Protein AF-A0A4V6A289-F1 (afdb_monomer)

Solvent-accessible surface area (backbone atoms only — not comparable to full-atom values): 9152 Å² total; per-residue (Å²): 139,81,82,85,80,73,82,81,81,75,88,79,81,75,75,84,71,82,84,71,56,71,66,57,63,65,46,54,88,58,74,70,40,32,82,74,41,40,37,44,82,54,96,86,28,31,33,28,64,88,74,67,50,76,42,80,62,62,43,68,67,60,44,46,57,50,27,71,72,75,43,60,78,55,69,77,50,54,73,67,64,29,53,53,53,54,51,52,38,51,52,54,55,52,53,51,53,51,55,59,57,60,72,70,69,72,78,83,84,71,89,81,86,83,89,87,80,89,84,89,88,83,88,84,81,89,85,84,86,84,88,79,87,88,134

Organism: Steinernema carpocapsae (NCBI:txid34508)

pLDDT: mean 74.91, std 19.24, range [45.38, 97.94]

InterPro domains:
  IPR040647 SPIN-DOC-like, zinc-finger [PF18658] (40-87)

Mean predicted aligned error: 17.77 Å

Radius of gyration: 33.89 Å; Cα contacts (8 Å, |Δi|>4): 70; chains: 1; bounding box: 66×111×66 Å

Foldseek 3Di:
DDDPPDDDDDDDPDDPPPPPDVVVVQQDDDCVLCLVQVWDDDPQWIARLVPRDTGNGRHSVVSVVVCVVPPVVLVVQDDPSSVVVSVVSVVVVVVVVVVVVVVVPDDDPDDDDDDDDDDDDDDDDDDDDDDDDDD

Structure (mmCIF, N/CA/C/O backbone):
data_AF-A0A4V6A289-F1
#
_entry.id   AF-A0A4V6A289-F1
#
loop_
_atom_site.group_PDB
_atom_site.id
_atom_site.type_symbol
_atom_site.label_atom_id
_atom_site.label_alt_id
_atom_site.label_comp_id
_atom_site.label_asym_id
_atom_site.label_entity_id
_atom_site.label_seq_id
_atom_site.pdbx_PDB_ins_code
_atom_site.Cartn_x
_atom_site.Cartn_y
_atom_site.Cartn_z
_atom_site.occupancy
_atom_site.B_iso_or_equiv
_atom_site.auth_seq_id
_atom_site.auth_comp_id
_atom_site.auth_asym_id
_atom_site.auth_atom_id
_atom_site.pdbx_PDB_model_num
ATOM 1 N N . MET A 1 1 ? -48.920 -47.846 23.664 1.00 45.38 1 MET A N 1
ATOM 2 C CA . MET A 1 1 ? -47.623 -47.653 22.973 1.00 45.38 1 MET A CA 1
ATOM 3 C C . MET A 1 1 ? -46.886 -46.591 23.770 1.00 45.38 1 MET A C 1
ATOM 5 O O . MET A 1 1 ? -47.552 -45.646 24.159 1.00 45.38 1 MET A O 1
ATOM 9 N N . ILE A 1 2 ? -45.612 -46.786 24.122 1.00 48.94 2 ILE A N 1
ATOM 10 C CA . ILE A 1 2 ? -44.895 -45.882 25.043 1.00 48.94 2 ILE A CA 1
ATOM 11 C C . ILE A 1 2 ? -43.855 -45.090 24.253 1.00 48.94 2 ILE A C 1
ATOM 13 O O . ILE A 1 2 ? -43.056 -45.679 23.520 1.00 48.94 2 ILE A O 1
ATOM 17 N N . ASP A 1 3 ? -43.882 -43.769 24.399 1.00 47.19 3 ASP A N 1
AT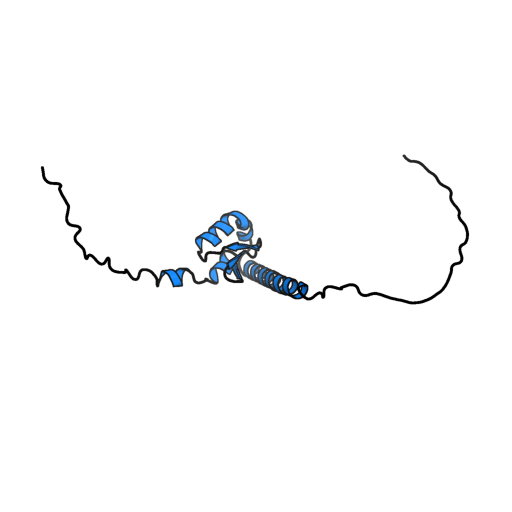OM 18 C CA . ASP A 1 3 ? -43.000 -42.853 23.687 1.00 47.19 3 ASP A CA 1
ATOM 19 C C . ASP A 1 3 ? -41.529 -43.062 24.050 1.00 47.19 3 ASP A C 1
ATOM 21 O O . ASP A 1 3 ? -41.147 -43.188 25.217 1.00 47.19 3 ASP A O 1
ATOM 25 N N . LYS A 1 4 ? -40.673 -43.072 23.024 1.00 57.75 4 LYS A N 1
ATOM 26 C CA . LYS A 1 4 ? -39.227 -43.263 23.173 1.00 57.75 4 LYS A CA 1
ATOM 27 C C . LYS A 1 4 ? -38.555 -41.968 23.635 1.00 57.75 4 LYS A C 1
ATOM 29 O O . LYS A 1 4 ? -37.831 -41.328 22.875 1.00 57.75 4 LYS A O 1
ATOM 34 N N . VAL A 1 5 ? -38.783 -41.599 24.896 1.00 58.09 5 VAL A N 1
ATOM 35 C CA . VAL A 1 5 ? -38.049 -40.527 25.582 1.00 58.09 5 VAL A CA 1
ATOM 36 C C . VAL A 1 5 ? -36.573 -40.924 25.669 1.00 58.09 5 VAL A C 1
ATOM 38 O O . VAL A 1 5 ? -36.160 -41.684 26.543 1.00 58.09 5 VAL A O 1
ATOM 41 N N . TRP A 1 6 ? -35.769 -40.436 24.725 1.00 49.53 6 TRP A N 1
ATOM 42 C CA . TRP A 1 6 ? -34.339 -40.725 24.690 1.00 49.53 6 TRP A CA 1
ATOM 43 C C . TRP A 1 6 ? -33.603 -39.931 25.784 1.00 49.53 6 TRP A C 1
ATOM 45 O O . TRP A 1 6 ? -33.710 -38.699 25.813 1.00 49.53 6 TRP A O 1
ATOM 55 N N . PRO A 1 7 ? -32.829 -40.582 26.672 1.00 55.97 7 PRO A N 1
ATOM 56 C CA . PRO A 1 7 ? -32.124 -39.884 27.737 1.00 55.97 7 PRO A CA 1
ATOM 57 C C . PRO A 1 7 ? -30.990 -39.030 27.158 1.00 55.97 7 PRO A C 1
ATOM 59 O O . PRO A 1 7 ? -30.012 -39.539 26.605 1.00 55.97 7 PRO A O 1
ATOM 62 N N . LYS A 1 8 ? -31.093 -37.707 27.323 1.00 54.88 8 LYS A N 1
ATOM 63 C CA . LYS A 1 8 ? -29.991 -36.776 27.053 1.00 54.88 8 LYS A CA 1
ATOM 64 C C . LYS A 1 8 ? -28.881 -37.024 28.078 1.00 54.88 8 LYS A C 1
ATOM 66 O O . LYS A 1 8 ? -28.963 -36.523 29.197 1.00 54.88 8 LYS A O 1
ATOM 71 N N . LYS A 1 9 ? -27.851 -37.797 27.718 1.00 54.56 9 LYS A N 1
ATOM 72 C CA . LYS A 1 9 ? -26.652 -37.904 28.558 1.00 54.56 9 LYS A CA 1
ATOM 73 C C . LYS A 1 9 ? -25.951 -36.547 28.616 1.00 54.56 9 LYS A C 1
ATOM 75 O O . LYS A 1 9 ? -25.636 -35.957 27.586 1.00 54.56 9 LYS A O 1
ATOM 80 N N . LEU A 1 10 ? -25.763 -36.064 29.840 1.00 57.06 10 LEU A N 1
ATOM 81 C CA . LEU A 1 10 ? -24.980 -34.877 30.156 1.00 57.06 10 LEU A CA 1
ATOM 82 C C . LEU A 1 10 ? -23.473 -35.210 30.091 1.00 57.06 10 LEU A C 1
ATOM 84 O O . LEU A 1 10 ? -23.098 -36.367 29.915 1.00 57.06 10 LEU A O 1
ATOM 88 N N . THR A 1 11 ? -22.636 -34.184 30.266 1.00 58.12 11 THR A N 1
ATOM 89 C CA . THR A 1 11 ? -21.172 -34.257 30.445 1.00 58.12 11 THR A CA 1
ATOM 90 C C . THR A 1 11 ? -20.380 -34.932 29.317 1.00 58.12 11 THR A C 1
ATOM 92 O O . THR A 1 11 ? -19.901 -36.053 29.453 1.00 58.12 11 THR A O 1
ATOM 95 N N . GLU A 1 12 ? -20.100 -34.161 28.266 1.00 57.44 12 GLU A N 1
ATOM 96 C CA . GLU A 1 12 ? -18.770 -34.181 27.647 1.00 57.44 12 GLU A CA 1
ATOM 97 C C . GLU A 1 12 ? -18.307 -32.727 27.463 1.00 57.44 12 GLU A C 1
ATOM 99 O O . GLU A 1 12 ? -18.677 -32.042 26.506 1.00 57.44 12 GLU A O 1
ATOM 104 N N . GLU A 1 13 ? -17.549 -32.212 28.436 1.00 62.25 13 GLU A N 1
ATOM 105 C CA . GLU A 1 13 ? -16.983 -30.864 28.360 1.00 62.25 13 GLU A CA 1
ATOM 106 C C . GLU A 1 13 ? -15.870 -30.828 27.314 1.00 62.25 13 GLU A C 1
ATOM 108 O O . GLU A 1 13 ? -14.713 -31.162 27.570 1.00 62.25 13 GLU A O 1
ATOM 113 N N . LYS A 1 14 ? -16.250 -30.417 26.103 1.00 57.97 14 LYS A N 1
ATOM 114 C CA . LYS A 1 14 ? -15.362 -30.256 24.952 1.00 57.97 14 LYS A CA 1
ATOM 115 C C . LYS A 1 14 ? -14.140 -29.414 25.362 1.00 57.97 14 LYS A C 1
ATOM 117 O O . LYS A 1 14 ? -14.316 -28.221 25.625 1.00 57.97 14 LYS A O 1
ATOM 122 N N . PRO A 1 15 ? -12.914 -29.978 25.413 1.00 53.69 15 PRO A N 1
ATOM 123 C CA . PRO A 1 15 ? -11.773 -29.271 25.981 1.00 53.69 15 PRO A CA 1
ATOM 124 C C . PRO A 1 15 ? -11.543 -27.938 25.274 1.00 53.69 15 PRO A C 1
ATOM 126 O O . PRO A 1 15 ? -11.458 -27.898 24.041 1.00 53.69 15 PRO A O 1
ATOM 129 N N . ILE A 1 16 ? -11.417 -26.852 26.045 1.00 63.22 16 ILE A N 1
ATOM 130 C CA . ILE A 1 16 ? -11.163 -25.505 25.516 1.00 63.22 16 ILE A CA 1
ATOM 131 C C . ILE A 1 16 ? -9.735 -25.465 24.960 1.00 63.22 16 ILE A C 1
ATOM 133 O O . ILE A 1 16 ? -8.772 -25.054 25.612 1.00 63.22 16 ILE A O 1
ATOM 137 N N . GLN A 1 17 ? -9.597 -25.948 23.727 1.00 58.84 17 GLN A N 1
ATOM 138 C CA . GLN A 1 17 ? -8.349 -25.980 22.984 1.00 58.84 17 GLN A CA 1
ATOM 139 C C . GLN A 1 17 ? -7.788 -24.560 22.908 1.00 58.84 17 GLN A C 1
ATOM 141 O O . GLN A 1 17 ? -8.423 -23.662 22.351 1.00 58.84 17 GLN A O 1
ATOM 146 N N . ARG A 1 18 ? -6.583 -24.355 23.457 1.00 58.50 18 ARG A N 1
ATOM 147 C CA . ARG A 1 18 ? -5.923 -23.042 23.620 1.00 58.50 18 ARG A CA 1
ATOM 148 C C . ARG A 1 18 ? -5.380 -22.485 22.291 1.00 58.50 18 ARG A C 1
ATOM 150 O O . ARG A 1 18 ? -4.245 -22.027 22.194 1.00 58.50 18 ARG A O 1
ATOM 157 N N . LYS A 1 19 ? -6.205 -22.510 21.244 1.00 59.69 19 LYS A N 1
ATOM 158 C CA . LYS A 1 19 ? -5.888 -22.270 19.826 1.00 59.69 19 LYS A CA 1
ATOM 159 C C . LYS A 1 19 ? -5.710 -20.779 19.473 1.00 59.69 19 LYS A C 1
ATOM 161 O O . LYS A 1 19 ? -5.913 -20.384 18.329 1.00 59.69 19 LYS A O 1
ATOM 166 N N . ARG A 1 20 ? -5.384 -19.931 20.459 1.00 55.75 20 ARG A N 1
ATOM 167 C CA . ARG A 1 20 ? -5.314 -18.458 20.349 1.00 55.75 20 ARG A CA 1
ATOM 168 C C . ARG A 1 20 ? -4.160 -17.856 21.174 1.00 55.75 20 ARG A C 1
ATOM 170 O O . ARG A 1 20 ? -4.382 -17.041 22.059 1.00 55.75 20 ARG A O 1
ATOM 177 N N . ARG A 1 21 ? -2.920 -18.265 20.877 1.00 53.28 21 ARG A N 1
ATOM 178 C CA . ARG A 1 21 ? -1.707 -17.467 21.179 1.00 53.28 21 ARG A CA 1
ATOM 179 C C . ARG A 1 21 ? -0.931 -17.129 19.900 1.00 53.28 21 ARG A C 1
ATOM 181 O O . ARG A 1 21 ? -0.760 -15.954 19.608 1.00 53.28 21 ARG A O 1
ATOM 188 N N . LEU A 1 22 ? -0.645 -18.125 19.053 1.00 51.19 22 LEU A N 1
ATOM 189 C CA . LEU A 1 22 ? -0.106 -17.928 17.687 1.00 51.19 22 LEU A CA 1
ATOM 190 C C . LEU A 1 22 ? -0.940 -16.951 16.830 1.00 51.19 22 LEU A C 1
ATOM 192 O O . LEU A 1 22 ? -0.404 -16.209 16.013 1.00 51.19 22 LEU A O 1
ATOM 196 N N . ALA A 1 23 ? -2.259 -16.916 17.044 1.00 54.38 23 ALA A N 1
ATOM 197 C CA . ALA A 1 23 ? -3.165 -16.011 16.337 1.00 54.38 23 ALA A CA 1
ATOM 198 C C . ALA A 1 23 ? -2.938 -14.517 16.650 1.00 54.38 23 ALA A C 1
ATOM 200 O O . ALA A 1 23 ? -3.410 -13.684 15.882 1.00 54.38 23 ALA A O 1
ATOM 201 N N . GLU A 1 24 ? -2.248 -14.182 17.745 1.00 56.44 24 GLU A N 1
ATOM 202 C CA . GLU A 1 24 ? -1.946 -12.796 18.127 1.00 56.44 24 GLU A CA 1
ATOM 203 C C . GLU A 1 24 ? -0.631 -12.311 17.512 1.00 56.44 24 GLU A C 1
ATOM 205 O O . GLU A 1 24 ? -0.532 -11.187 17.029 1.00 56.44 24 GLU A O 1
ATOM 210 N N . GLU A 1 25 ? 0.369 -13.188 17.441 1.00 54.03 25 GLU A N 1
ATOM 211 C CA . GLU A 1 25 ? 1.630 -12.913 16.751 1.00 54.03 25 GLU A CA 1
ATOM 212 C C . GLU A 1 25 ? 1.409 -12.716 15.245 1.00 54.03 25 GLU A C 1
ATOM 214 O O . GLU A 1 25 ? 1.878 -11.734 14.675 1.00 54.03 25 GLU A O 1
ATOM 219 N N . ASN A 1 26 ? 0.557 -13.542 14.624 1.00 59.41 26 ASN A N 1
ATOM 220 C CA . ASN A 1 26 ? 0.160 -13.402 13.217 1.00 59.41 26 ASN A CA 1
ATOM 221 C C . ASN A 1 26 ? -0.746 -12.170 12.936 1.00 59.41 26 ASN A C 1
ATOM 223 O O . ASN A 1 26 ? -1.236 -12.014 11.816 1.00 59.41 26 ASN A O 1
ATOM 227 N N . ARG A 1 27 ? -1.000 -11.305 13.928 1.00 66.69 27 ARG A N 1
ATOM 228 C CA . ARG A 1 27 ? -1.654 -9.989 13.771 1.00 66.69 27 ARG A CA 1
ATOM 229 C C . ARG A 1 27 ? -0.699 -8.816 13.987 1.00 66.69 27 ARG A C 1
ATOM 231 O O . ARG A 1 27 ? -1.106 -7.670 13.807 1.00 66.69 27 ARG A O 1
ATOM 238 N N . ARG A 1 28 ? 0.547 -9.066 14.393 1.00 77.12 28 ARG A N 1
ATOM 239 C CA . ARG A 1 28 ? 1.545 -8.005 14.543 1.00 77.12 28 ARG A CA 1
ATOM 240 C C . ARG A 1 28 ? 1.945 -7.478 13.169 1.00 77.12 28 ARG A C 1
ATOM 242 O O . ARG A 1 28 ? 1.960 -8.216 12.184 1.00 77.12 28 ARG A O 1
ATOM 249 N N . PHE A 1 29 ? 2.248 -6.187 13.112 1.00 82.56 29 PHE A N 1
ATOM 250 C CA . PHE A 1 29 ? 2.831 -5.579 11.924 1.00 82.56 29 PHE A CA 1
ATOM 251 C C . PHE A 1 29 ? 4.252 -6.109 11.699 1.00 82.56 29 PHE A C 1
ATOM 253 O O . PHE A 1 29 ? 4.966 -6.394 12.660 1.00 82.56 29 PHE A O 1
ATOM 260 N N . ASN A 1 30 ? 4.663 -6.217 10.437 1.00 88.25 30 ASN A N 1
ATOM 261 C CA . ASN A 1 30 ? 6.035 -6.527 10.058 1.00 88.25 30 ASN A CA 1
ATOM 262 C C . ASN A 1 30 ? 6.555 -5.403 9.159 1.00 88.25 30 ASN A C 1
ATOM 264 O O . ASN A 1 30 ? 5.962 -5.128 8.118 1.00 88.25 30 ASN A O 1
ATOM 268 N N . GLU A 1 31 ? 7.664 -4.772 9.539 1.00 89.62 31 GLU A N 1
ATOM 269 C CA . GLU A 1 31 ? 8.233 -3.630 8.810 1.00 89.62 31 GLU A CA 1
ATOM 270 C C . GLU A 1 31 ? 8.619 -3.979 7.367 1.00 89.62 31 GLU A C 1
ATOM 272 O O . GLU A 1 31 ? 8.508 -3.138 6.483 1.00 89.62 31 GLU A O 1
ATOM 277 N N . ARG A 1 32 ? 8.905 -5.256 7.075 1.00 91.81 32 ARG A N 1
ATOM 278 C CA . ARG A 1 32 ? 9.138 -5.750 5.704 1.00 91.81 32 ARG A CA 1
ATOM 279 C C . ARG A 1 32 ? 7.928 -5.568 4.774 1.00 91.81 32 ARG A C 1
ATOM 281 O O . ARG A 1 32 ? 8.069 -5.707 3.561 1.00 91.81 32 ARG A O 1
ATOM 288 N N . TRP A 1 33 ? 6.730 -5.300 5.304 1.00 93.38 33 TRP A N 1
ATOM 289 C CA . TRP A 1 33 ? 5.547 -4.943 4.509 1.00 93.38 33 TRP A CA 1
ATOM 290 C C . TRP A 1 33 ? 5.574 -3.485 4.020 1.00 93.38 33 TRP A C 1
ATOM 292 O O . TRP A 1 33 ? 4.882 -3.169 3.050 1.00 93.38 33 TRP A O 1
ATOM 302 N N . ILE A 1 34 ? 6.396 -2.621 4.626 1.00 94.38 34 ILE A N 1
ATOM 303 C CA . ILE A 1 34 ? 6.677 -1.270 4.125 1.00 94.38 34 ILE A CA 1
ATOM 304 C C . ILE A 1 34 ? 7.458 -1.402 2.814 1.00 94.38 34 ILE A C 1
ATOM 306 O O . ILE A 1 34 ? 6.984 -0.959 1.773 1.00 94.38 34 ILE A O 1
ATOM 310 N N . ASP A 1 35 ? 8.597 -2.097 2.838 1.00 94.12 35 ASP A N 1
ATOM 311 C CA . ASP A 1 35 ? 9.493 -2.212 1.680 1.00 94.12 35 ASP A CA 1
ATOM 312 C C . ASP A 1 35 ? 8.840 -2.984 0.525 1.00 94.12 35 ASP A C 1
ATOM 314 O O . ASP A 1 35 ? 8.925 -2.592 -0.642 1.00 94.12 35 ASP A O 1
ATOM 318 N N . LYS A 1 36 ? 8.146 -4.085 0.849 1.00 94.50 36 LYS A N 1
ATOM 319 C CA . LYS A 1 36 ? 7.504 -4.950 -0.149 1.00 94.50 36 LYS A CA 1
ATOM 320 C C . LYS A 1 36 ? 6.214 -4.376 -0.725 1.00 94.50 36 LYS A C 1
ATOM 322 O O . LYS A 1 36 ? 6.002 -4.505 -1.923 1.00 94.50 36 LYS A O 1
ATOM 327 N N . TYR A 1 37 ? 5.349 -3.798 0.111 1.00 96.31 37 TYR A N 1
ATOM 328 C CA . TYR A 1 37 ? 3.957 -3.493 -0.260 1.00 96.31 37 TYR A CA 1
ATOM 329 C C . TYR A 1 37 ? 3.556 -2.033 -0.023 1.00 96.31 37 TYR A C 1
ATOM 331 O O . TYR A 1 37 ? 2.402 -1.672 -0.254 1.00 96.31 37 TYR A O 1
ATOM 339 N N . CYS A 1 38 ? 4.487 -1.196 0.442 1.00 96.56 38 CYS A N 1
ATOM 340 C CA . CYS A 1 38 ? 4.279 0.222 0.723 1.00 96.56 38 CYS A CA 1
ATOM 341 C C . CYS A 1 38 ? 3.133 0.474 1.719 1.00 96.56 38 CYS A C 1
ATOM 343 O O . CYS A 1 38 ? 2.367 1.422 1.560 1.00 96.56 38 CYS A O 1
ATOM 345 N N . PHE A 1 39 ? 3.006 -0.377 2.746 1.00 96.25 39 PHE A N 1
ATOM 346 C CA . PHE A 1 39 ? 2.009 -0.237 3.814 1.00 96.25 39 PHE A CA 1
ATOM 347 C C . PHE A 1 39 ? 2.633 0.174 5.148 1.00 96.25 39 PHE A C 1
ATOM 349 O O . PHE A 1 39 ? 3.605 -0.429 5.595 1.00 96.25 39 PHE A O 1
ATOM 356 N N . VAL A 1 40 ? 2.009 1.141 5.826 1.00 94.25 40 VAL A N 1
ATOM 357 C CA . VAL A 1 40 ? 2.395 1.605 7.172 1.00 94.25 40 VAL A CA 1
ATOM 358 C C . VAL A 1 40 ? 1.221 1.532 8.154 1.00 94.25 40 VAL A C 1
ATOM 360 O O . VAL A 1 40 ? 0.073 1.691 7.730 1.00 94.25 40 VAL A O 1
ATOM 363 N N . PRO A 1 41 ? 1.457 1.300 9.460 1.00 92.06 41 PRO A N 1
ATOM 364 C CA . PRO A 1 41 ? 0.419 1.423 10.476 1.00 92.06 41 PRO A CA 1
ATOM 365 C C . PRO A 1 41 ? 0.002 2.889 10.656 1.00 92.06 41 PRO A C 1
ATOM 367 O O . PRO A 1 41 ? 0.847 3.776 10.728 1.00 92.06 41 PRO A O 1
ATOM 370 N N . SER A 1 42 ? -1.299 3.140 10.785 1.00 88.81 42 SER A N 1
ATOM 371 C CA . SER A 1 42 ? -1.853 4.425 11.220 1.00 88.81 42 SER A CA 1
ATOM 372 C C . SER A 1 42 ? -3.194 4.201 11.919 1.00 88.81 42 SER A C 1
ATOM 374 O O . SER A 1 42 ? -4.056 3.494 11.397 1.00 88.81 42 SER A O 1
ATOM 376 N N . GLN A 1 43 ? -3.353 4.761 13.124 1.00 84.56 43 GLN A N 1
ATOM 377 C CA . GLN A 1 43 ? -4.596 4.745 13.919 1.00 84.56 43 GLN A CA 1
ATOM 378 C C . GLN A 1 43 ? -5.297 3.363 13.998 1.00 84.56 43 GLN A C 1
ATOM 380 O O . GLN A 1 43 ? -6.514 3.245 13.871 1.00 84.56 43 GLN A O 1
ATOM 385 N N . GLY A 1 44 ? -4.521 2.287 14.181 1.00 84.06 44 GLY A N 1
ATOM 386 C CA . GLY A 1 44 ? -5.041 0.914 14.295 1.00 84.06 44 GLY A CA 1
ATOM 387 C C . GLY A 1 44 ? -5.417 0.228 12.970 1.00 84.06 44 GLY A C 1
ATOM 388 O O . GLY A 1 44 ? -5.938 -0.886 12.990 1.00 84.06 44 GLY A O 1
ATOM 389 N N . ARG A 1 45 ? -5.138 0.852 11.820 1.00 89.19 45 ARG A N 1
ATOM 390 C CA . ARG A 1 45 ? -5.254 0.264 10.472 1.00 89.19 45 ARG A CA 1
ATOM 391 C C . ARG A 1 45 ? -3.916 0.352 9.736 1.00 89.19 45 ARG A C 1
ATOM 393 O O . ARG A 1 45 ? -2.939 0.870 10.270 1.00 89.19 45 ARG A O 1
ATOM 400 N N . PHE A 1 46 ? -3.876 -0.140 8.501 1.00 92.19 46 PHE A N 1
ATOM 401 C CA . PHE A 1 46 ? -2.725 -0.010 7.605 1.00 92.19 46 PHE A CA 1
ATOM 402 C C . PHE A 1 46 ? -3.092 0.850 6.402 1.00 92.19 46 PHE A C 1
ATOM 404 O O . PHE A 1 46 ? -4.130 0.620 5.786 1.00 92.19 46 PHE A O 1
ATOM 411 N N . VAL A 1 47 ? -2.254 1.828 6.073 1.00 95.00 47 VAL A N 1
ATOM 412 C CA . VAL A 1 47 ? -2.448 2.774 4.966 1.00 95.00 47 VAL A CA 1
ATOM 413 C C . VAL A 1 47 ? -1.433 2.466 3.872 1.00 95.00 47 VAL A C 1
ATOM 415 O O . VAL A 1 47 ? -0.248 2.305 4.165 1.00 95.00 47 VAL A O 1
ATOM 418 N N . CYS A 1 48 ? -1.888 2.380 2.620 1.00 97.00 48 CYS A N 1
ATOM 419 C CA . CYS A 1 48 ? -0.991 2.300 1.470 1.00 97.00 48 CYS A CA 1
ATOM 420 C C . CYS A 1 48 ? -0.401 3.684 1.166 1.00 97.00 48 CYS A C 1
ATOM 422 O O . CYS A 1 48 ? -1.148 4.632 0.932 1.00 97.00 48 CYS A O 1
ATOM 424 N N . LEU A 1 49 ? 0.923 3.790 1.101 1.00 96.88 49 LEU A N 1
ATOM 425 C CA . LEU A 1 49 ? 1.645 5.022 0.766 1.00 96.88 49 LEU A CA 1
ATOM 426 C C . LEU A 1 49 ? 1.438 5.477 -0.691 1.00 96.88 49 LEU A C 1
ATOM 428 O O . LEU A 1 49 ? 1.682 6.634 -1.004 1.00 96.88 49 LEU A O 1
ATOM 432 N N . LEU A 1 50 ? 0.990 4.581 -1.578 1.00 96.25 50 LEU A N 1
ATOM 433 C CA . LEU A 1 50 ? 0.846 4.845 -3.017 1.00 96.25 50 LEU A CA 1
ATOM 434 C C . LEU A 1 50 ? -0.572 5.286 -3.429 1.00 96.25 50 LEU A C 1
ATOM 436 O O . LEU A 1 50 ? -0.754 5.815 -4.521 1.00 96.25 50 LEU A O 1
ATOM 440 N N . CYS A 1 51 ? -1.593 5.053 -2.593 1.00 96.00 51 CYS A N 1
ATOM 441 C CA . CYS A 1 51 ? -2.979 5.455 -2.895 1.00 96.00 51 CYS A CA 1
ATOM 442 C C . CYS A 1 51 ? -3.869 5.737 -1.669 1.00 96.00 51 CYS A C 1
ATOM 444 O O . CYS A 1 51 ? -5.093 5.790 -1.800 1.00 96.00 51 CYS A O 1
ATOM 446 N N . HIS A 1 52 ? -3.290 5.832 -0.469 1.00 94.44 52 HIS A N 1
ATOM 447 C CA . HIS A 1 52 ? -3.962 6.102 0.814 1.00 94.44 52 HIS A CA 1
ATOM 448 C C . HIS A 1 52 ? -5.129 5.162 1.194 1.00 94.44 52 HIS A C 1
ATOM 450 O O . HIS A 1 52 ? -5.840 5.394 2.173 1.00 94.44 52 HIS A O 1
ATOM 456 N N . SER A 1 53 ? -5.302 4.047 0.474 1.00 95.50 53 SER A N 1
ATOM 457 C CA . SER A 1 53 ? -6.295 3.015 0.790 1.00 95.50 53 SER A CA 1
ATOM 458 C C . SER A 1 53 ? -6.002 2.362 2.145 1.00 95.50 53 SER A C 1
ATOM 460 O O . SER A 1 53 ? -4.854 2.018 2.438 1.00 95.50 53 SER A O 1
ATOM 462 N N . GLN A 1 54 ? -7.048 2.149 2.949 1.00 94.75 54 GLN A N 1
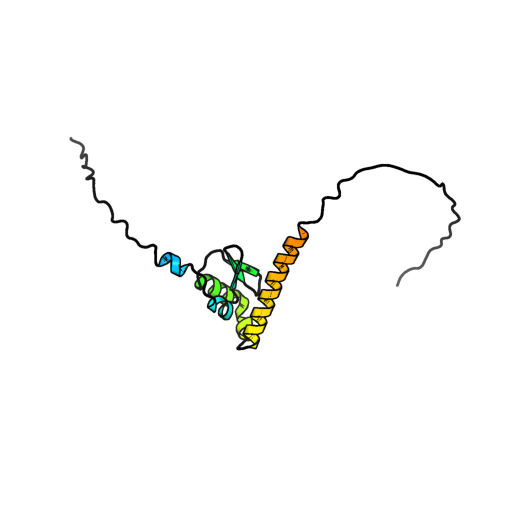ATOM 463 C CA . GLN A 1 54 ? -6.938 1.585 4.298 1.00 94.75 54 GLN A CA 1
ATOM 464 C C . GLN A 1 54 ? -7.266 0.084 4.334 1.00 94.75 54 GLN A C 1
ATOM 466 O O . GLN A 1 54 ? -8.215 -0.375 3.701 1.00 94.75 54 GLN A O 1
ATOM 471 N N . ILE A 1 55 ? -6.516 -0.678 5.134 1.00 93.25 55 ILE A N 1
ATOM 472 C CA . ILE A 1 55 ? -6.745 -2.098 5.425 1.00 93.25 55 ILE A CA 1
ATOM 473 C C . ILE A 1 55 ? -6.849 -2.278 6.945 1.00 93.25 55 ILE A C 1
ATOM 475 O O . ILE A 1 55 ? -5.874 -2.102 7.671 1.00 93.25 55 ILE A O 1
ATOM 479 N N . SER A 1 56 ? -8.026 -2.673 7.437 1.00 90.31 56 SER A N 1
ATOM 480 C CA . SER A 1 56 ? -8.297 -2.852 8.877 1.00 90.31 56 SER A CA 1
ATOM 481 C C . SER A 1 56 ? -7.781 -4.171 9.472 1.00 90.31 56 SER A C 1
ATOM 483 O O . SER A 1 56 ? -7.925 -4.397 10.668 1.00 90.31 56 SER A O 1
ATOM 485 N N . VAL A 1 57 ? -7.241 -5.081 8.653 1.00 87.50 57 VAL A N 1
ATOM 486 C CA . VAL A 1 57 ? -6.842 -6.433 9.081 1.00 87.50 57 VAL A CA 1
ATOM 487 C C . VAL A 1 57 ? -5.355 -6.672 8.774 1.00 87.50 57 VAL A C 1
ATOM 489 O O . VAL A 1 57 ? -5.021 -6.804 7.591 1.00 87.50 57 VAL A O 1
ATOM 492 N N . PRO A 1 58 ? -4.476 -6.785 9.795 1.00 85.50 58 PRO A N 1
ATOM 493 C CA . PRO A 1 58 ? -3.055 -7.097 9.623 1.00 85.50 58 PRO A CA 1
ATOM 494 C C . PRO A 1 58 ? -2.868 -8.526 9.105 1.00 85.50 58 PRO A C 1
ATOM 496 O O . PRO A 1 58 ? -2.797 -9.488 9.868 1.00 85.50 58 PRO A O 1
ATOM 499 N N . LYS A 1 59 ? -2.819 -8.670 7.781 1.00 88.81 59 LYS A N 1
ATOM 500 C CA . LYS A 1 59 ? -2.440 -9.899 7.080 1.00 88.81 59 LYS A CA 1
ATOM 501 C C . LYS A 1 59 ? -1.695 -9.529 5.810 1.00 88.81 59 LYS A C 1
ATOM 503 O O . LYS A 1 59 ? -2.240 -8.802 4.981 1.00 88.81 59 LYS A O 1
ATOM 508 N N . GLU A 1 60 ? -0.519 -10.120 5.621 1.00 92.25 60 GLU A N 1
ATOM 509 C CA . GLU A 1 60 ? 0.312 -9.914 4.431 1.00 92.25 60 GLU A CA 1
ATOM 510 C C . GLU A 1 60 ? -0.467 -10.132 3.125 1.00 92.25 60 GLU A C 1
ATOM 512 O O . GLU A 1 60 ? -0.369 -9.318 2.217 1.00 92.25 60 GLU A O 1
ATOM 517 N N . TYR A 1 61 ? -1.322 -11.161 3.059 1.00 93.50 61 TYR A N 1
ATOM 518 C CA . TYR A 1 61 ? -2.192 -11.430 1.905 1.00 93.50 61 TYR A CA 1
ATOM 519 C C . TYR A 1 61 ? -3.038 -10.217 1.473 1.00 93.50 61 TYR A C 1
ATOM 521 O O . TYR A 1 61 ? -3.190 -9.978 0.278 1.00 93.50 61 TYR A O 1
ATOM 529 N N . ASN A 1 62 ? -3.569 -9.434 2.420 1.00 94.44 62 ASN A N 1
ATOM 530 C CA . ASN A 1 62 ? -4.397 -8.268 2.099 1.00 94.44 62 ASN A CA 1
ATOM 531 C C . ASN A 1 62 ? -3.558 -7.160 1.444 1.00 94.44 62 ASN A C 1
ATOM 533 O O . ASN A 1 62 ? -4.000 -6.536 0.484 1.00 94.44 62 ASN A O 1
ATOM 537 N N . MET A 1 63 ? -2.354 -6.929 1.973 1.00 94.69 63 MET A N 1
ATOM 538 C CA . MET A 1 63 ? -1.422 -5.888 1.527 1.00 94.69 63 MET A CA 1
ATOM 539 C C . MET A 1 63 ? -0.789 -6.262 0.186 1.00 94.69 63 MET A C 1
ATOM 541 O O . MET A 1 63 ? -0.773 -5.456 -0.739 1.00 94.69 63 MET A O 1
ATOM 545 N N . ARG A 1 64 ? -0.368 -7.524 0.055 1.00 96.00 64 ARG A N 1
ATOM 546 C CA . ARG A 1 64 ? 0.168 -8.109 -1.171 1.00 96.00 64 ARG A CA 1
ATOM 547 C C . ARG A 1 64 ? -0.854 -8.049 -2.308 1.00 96.00 64 ARG A C 1
ATOM 549 O O . ARG A 1 64 ? -0.577 -7.415 -3.315 1.00 96.00 64 ARG A O 1
ATOM 556 N N . ARG A 1 65 ? -2.064 -8.591 -2.114 1.00 97.88 65 ARG A N 1
ATOM 557 C CA . ARG A 1 65 ? -3.121 -8.572 -3.144 1.00 97.88 65 ARG A CA 1
ATOM 558 C C . ARG A 1 65 ? -3.598 -7.152 -3.477 1.00 97.88 65 ARG A C 1
ATOM 560 O O . ARG A 1 65 ? -4.096 -6.915 -4.569 1.00 97.88 65 ARG A O 1
ATOM 567 N N . HIS A 1 66 ? -3.470 -6.200 -2.551 1.00 97.44 66 HIS A N 1
ATOM 568 C CA . HIS A 1 66 ? -3.704 -4.786 -2.845 1.00 97.44 66 HIS A CA 1
ATOM 569 C C . HIS A 1 66 ? -2.613 -4.206 -3.759 1.00 97.44 66 HIS A C 1
ATOM 571 O O . HIS A 1 66 ? -2.937 -3.552 -4.747 1.00 97.44 66 HIS A O 1
ATOM 577 N N . TYR A 1 67 ? -1.342 -4.464 -3.443 1.00 97.81 67 TYR A N 1
ATOM 578 C CA . TYR A 1 67 ? -0.190 -4.015 -4.223 1.00 97.81 67 TYR A CA 1
ATOM 579 C C . TYR A 1 67 ? -0.184 -4.639 -5.629 1.00 97.81 67 TYR A C 1
ATOM 581 O O . TYR A 1 67 ? -0.176 -3.915 -6.619 1.00 97.81 67 TYR A O 1
ATOM 589 N N . GLU A 1 68 ? -0.322 -5.963 -5.732 1.00 97.50 68 GLU A N 1
ATOM 590 C CA . GLU A 1 68 ? -0.389 -6.715 -6.998 1.00 97.50 68 GLU A CA 1
ATOM 591 C C . GLU A 1 68 ? -1.537 -6.251 -7.918 1.00 97.50 68 GLU A C 1
ATOM 593 O O . GLU A 1 68 ? -1.418 -6.326 -9.136 1.00 97.50 68 GLU A O 1
ATOM 598 N N . ALA A 1 69 ? -2.642 -5.743 -7.357 1.00 97.94 69 ALA A N 1
ATOM 599 C CA . ALA A 1 69 ? -3.810 -5.294 -8.120 1.00 97.94 69 ALA A CA 1
ATOM 600 C C . ALA A 1 69 ? -3.806 -3.798 -8.501 1.00 97.94 69 ALA A C 1
ATOM 602 O O . ALA A 1 69 ? -4.714 -3.363 -9.209 1.00 97.94 69 ALA A O 1
ATOM 603 N N . LYS A 1 70 ? -2.854 -2.993 -8.004 1.00 97.81 70 LYS A N 1
ATOM 604 C CA . LYS A 1 70 ? -2.843 -1.524 -8.200 1.00 97.81 70 LYS A CA 1
ATOM 605 C C . LYS A 1 70 ? -1.474 -0.895 -8.474 1.00 97.81 70 LYS A C 1
ATOM 607 O O . LYS A 1 70 ? -1.419 0.214 -8.999 1.00 97.81 70 LYS A O 1
ATOM 612 N N . HIS A 1 71 ? -0.393 -1.542 -8.052 1.00 97.44 71 HIS A N 1
ATOM 613 C CA . HIS A 1 71 ? 0.902 -0.903 -7.807 1.00 97.44 71 HIS A CA 1
ATOM 614 C C . HIS A 1 71 ? 2.104 -1.714 -8.313 1.00 97.44 71 HIS A C 1
ATOM 616 O O . HIS A 1 71 ? 3.235 -1.406 -7.958 1.00 97.44 71 HIS A O 1
ATOM 622 N N . THR A 1 72 ? 1.896 -2.686 -9.204 1.00 95.56 72 THR A N 1
ATOM 623 C CA . THR A 1 72 ? 2.980 -3.403 -9.909 1.00 95.56 72 THR A CA 1
ATOM 624 C C . THR A 1 72 ? 3.879 -2.479 -10.739 1.00 95.56 72 THR A C 1
ATOM 626 O O . THR A 1 72 ? 5.052 -2.767 -10.942 1.00 95.56 72 THR A O 1
ATOM 629 N N . SER A 1 73 ? 3.387 -1.308 -11.156 1.00 95.25 73 SER A N 1
ATOM 630 C CA . SER A 1 73 ? 4.221 -0.244 -11.738 1.00 95.25 73 SER A CA 1
ATOM 631 C C . SER A 1 73 ? 5.312 0.266 -10.784 1.00 95.25 73 SER A C 1
ATOM 633 O O . SER A 1 73 ? 6.347 0.750 -11.238 1.00 95.25 73 SER A O 1
ATOM 635 N N . PHE A 1 74 ? 5.127 0.117 -9.468 1.00 95.62 74 PHE A N 1
ATOM 636 C CA . PHE A 1 74 ? 6.127 0.465 -8.461 1.00 95.62 74 PHE A CA 1
ATOM 637 C C . PHE A 1 74 ? 7.257 -0.577 -8.351 1.00 95.62 74 PHE A C 1
ATOM 639 O O . PHE A 1 74 ? 8.268 -0.315 -7.705 1.00 95.62 74 PHE A O 1
ATOM 646 N N . ASP A 1 75 ? 7.167 -1.729 -9.025 1.00 93.56 75 ASP A N 1
ATOM 647 C CA . ASP A 1 75 ? 8.268 -2.704 -9.088 1.00 93.56 75 ASP A CA 1
ATOM 648 C C . ASP A 1 75 ? 9.443 -2.230 -9.965 1.00 93.56 75 ASP A C 1
ATOM 650 O O . ASP A 1 75 ? 10.539 -2.784 -9.874 1.00 93.56 75 ASP A O 1
ATOM 654 N N . GLY A 1 76 ? 9.269 -1.148 -10.737 1.00 93.50 76 GLY A N 1
ATOM 655 C CA . GLY A 1 76 ? 10.382 -0.419 -11.358 1.00 93.50 76 GLY A CA 1
ATOM 656 C C . GLY A 1 76 ? 11.280 0.320 -10.352 1.00 93.50 76 GLY A C 1
ATOM 657 O O . GLY A 1 76 ? 12.437 0.600 -10.656 1.00 93.50 76 GLY A O 1
ATOM 658 N N . TYR A 1 77 ? 10.786 0.599 -9.140 1.00 94.12 77 TYR A N 1
ATOM 659 C CA . TYR A 1 77 ? 11.551 1.250 -8.076 1.00 94.12 77 TYR A CA 1
ATOM 660 C C . TYR A 1 77 ? 12.284 0.186 -7.259 1.00 94.12 77 TYR A C 1
ATOM 662 O O . TYR A 1 77 ? 11.660 -0.606 -6.545 1.00 94.12 77 TYR A O 1
ATOM 670 N N . GLN A 1 78 ? 13.616 0.182 -7.347 1.00 92.69 78 GLN A N 1
ATOM 671 C CA . GLN A 1 78 ? 14.496 -0.812 -6.725 1.00 92.69 78 GLN A CA 1
ATOM 672 C C . GLN A 1 78 ? 15.620 -0.167 -5.901 1.00 92.69 78 GLN A C 1
ATOM 674 O O . GLN A 1 78 ? 15.951 1.007 -6.081 1.00 92.69 78 GLN A O 1
ATOM 679 N N . GLY A 1 79 ? 16.203 -0.947 -4.985 1.00 94.38 79 GLY A N 1
ATOM 680 C CA . GLY A 1 79 ? 17.331 -0.526 -4.148 1.00 94.38 79 GLY A CA 1
ATOM 681 C C . GLY A 1 79 ? 17.072 0.766 -3.365 1.00 94.38 79 GLY A C 1
ATOM 682 O O . GLY A 1 79 ? 15.969 1.009 -2.879 1.00 94.38 79 GLY A O 1
ATOM 683 N N . GLU A 1 80 ? 18.097 1.612 -3.266 1.00 95.38 80 GLU A N 1
ATOM 684 C CA . GLU A 1 80 ? 18.041 2.901 -2.564 1.00 95.38 80 GLU A CA 1
ATOM 685 C C . GLU A 1 80 ? 16.949 3.837 -3.108 1.00 95.38 80 GLU A C 1
ATOM 687 O O . GLU A 1 80 ? 16.242 4.473 -2.330 1.00 95.38 80 GLU A O 1
ATOM 692 N N . ASN A 1 81 ? 16.734 3.864 -4.428 1.00 95.19 81 ASN A N 1
ATOM 693 C CA . ASN A 1 81 ? 15.700 4.692 -5.051 1.00 95.19 81 ASN A CA 1
ATOM 694 C C . ASN A 1 81 ? 14.286 4.319 -4.553 1.00 95.19 81 ASN A C 1
ATOM 696 O O . ASN A 1 81 ? 13.465 5.202 -4.286 1.00 95.19 81 ASN A O 1
ATOM 700 N N . ARG A 1 82 ? 14.030 3.021 -4.327 1.00 96.19 82 ARG A N 1
ATOM 701 C CA . ARG A 1 82 ? 12.802 2.536 -3.677 1.00 96.19 82 ARG A CA 1
ATOM 702 C C . ARG A 1 82 ? 12.698 3.028 -2.236 1.00 96.19 82 ARG A C 1
ATOM 704 O O . ARG A 1 82 ? 11.664 3.575 -1.861 1.00 96.19 82 ARG A O 1
ATOM 711 N N . SER A 1 83 ? 13.758 2.856 -1.448 1.00 95.50 83 SER A N 1
ATOM 712 C CA . SER A 1 83 ? 13.794 3.231 -0.028 1.00 95.50 83 SER A CA 1
ATOM 713 C C . SER A 1 83 ? 13.567 4.729 0.183 1.00 95.50 83 SER A C 1
ATOM 715 O O . SER A 1 83 ? 12.731 5.107 1.001 1.00 95.50 83 SER A O 1
ATOM 717 N N . LEU A 1 84 ? 14.236 5.580 -0.602 1.00 96.50 84 LEU A N 1
ATOM 718 C CA . LEU A 1 84 ? 14.069 7.036 -0.559 1.00 96.50 84 LEU A CA 1
ATOM 719 C C . LEU A 1 84 ? 12.650 7.463 -0.960 1.00 96.50 84 LEU A C 1
ATOM 721 O O . LEU A 1 84 ? 12.057 8.322 -0.309 1.00 96.50 84 LEU A O 1
ATOM 725 N N . THR A 1 85 ? 12.071 6.827 -1.985 1.00 96.25 85 THR A N 1
ATOM 726 C CA . THR A 1 85 ? 10.690 7.100 -2.423 1.00 96.25 85 THR A CA 1
ATOM 727 C C . THR A 1 85 ? 9.667 6.668 -1.367 1.00 96.25 85 THR A C 1
ATOM 729 O O . THR A 1 85 ? 8.718 7.390 -1.078 1.00 96.25 85 THR A O 1
ATOM 732 N N . ILE A 1 86 ? 9.875 5.519 -0.720 1.00 96.75 86 ILE A N 1
ATOM 733 C CA . ILE A 1 86 ? 9.053 5.077 0.414 1.00 96.75 86 ILE A CA 1
ATOM 734 C C . ILE A 1 86 ? 9.181 6.054 1.594 1.00 96.75 86 ILE A C 1
ATOM 736 O O . ILE A 1 86 ? 8.173 6.400 2.212 1.00 96.75 86 ILE A O 1
ATOM 740 N N . GLN A 1 87 ? 10.390 6.529 1.903 1.00 95.88 87 GLN A N 1
ATOM 741 C CA . GLN A 1 87 ? 10.631 7.465 3.001 1.00 95.88 87 GLN A CA 1
ATOM 742 C C . GLN A 1 87 ? 9.965 8.828 2.762 1.00 95.88 87 GLN A C 1
ATOM 744 O O . GLN A 1 87 ? 9.311 9.344 3.671 1.00 95.88 87 GLN A O 1
ATOM 749 N N . SER A 1 88 ? 10.059 9.391 1.553 1.00 95.50 88 SER A N 1
ATOM 750 C CA . SER A 1 88 ? 9.412 10.668 1.226 1.00 95.50 88 SER A CA 1
ATOM 751 C C . SER A 1 88 ? 7.884 10.570 1.285 1.00 95.50 88 SER A C 1
ATOM 753 O O . SER A 1 88 ? 7.246 11.434 1.887 1.00 95.50 88 SER A O 1
ATOM 755 N N . LEU A 1 89 ? 7.290 9.479 0.784 1.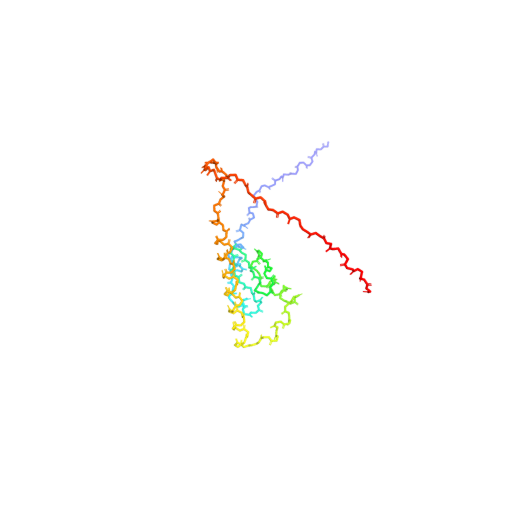00 95.38 89 LEU A N 1
ATOM 756 C CA . LEU A 1 89 ? 5.848 9.226 0.901 1.00 95.38 89 LEU A CA 1
ATOM 757 C C . LEU A 1 89 ? 5.380 9.115 2.363 1.00 95.38 89 LEU A C 1
ATOM 759 O O . LEU A 1 89 ? 4.291 9.587 2.693 1.00 95.38 89 LEU A O 1
ATOM 763 N N . ARG A 1 90 ? 6.192 8.537 3.264 1.00 93.56 90 ARG A N 1
ATOM 764 C CA . ARG A 1 90 ? 5.879 8.506 4.707 1.00 93.56 90 ARG A CA 1
ATOM 765 C C . ARG A 1 90 ? 5.855 9.905 5.317 1.00 93.56 90 ARG A C 1
ATOM 767 O O . ARG A 1 90 ? 4.909 10.220 6.032 1.00 93.56 90 ARG A O 1
ATOM 774 N N . ILE A 1 91 ? 6.847 10.739 4.997 1.00 93.25 91 ILE A N 1
ATOM 775 C CA . ILE A 1 91 ? 6.922 12.129 5.474 1.00 93.25 91 ILE A CA 1
ATOM 776 C C . ILE A 1 91 ? 5.715 12.935 4.970 1.00 93.25 91 ILE A C 1
ATOM 778 O O . ILE A 1 91 ? 5.080 13.634 5.754 1.00 93.25 91 ILE A O 1
ATOM 782 N N . VAL A 1 92 ? 5.340 12.794 3.693 1.00 91.31 92 VAL A N 1
ATOM 783 C CA . VAL A 1 92 ? 4.154 13.458 3.119 1.00 91.31 92 VAL A CA 1
ATOM 784 C C . VAL A 1 92 ? 2.863 13.026 3.825 1.00 91.31 92 VAL A C 1
ATOM 786 O O . VAL A 1 92 ? 2.041 13.879 4.164 1.00 91.31 92 VAL A O 1
ATOM 789 N N . LEU A 1 93 ? 2.690 11.727 4.099 1.00 88.69 93 LEU A N 1
ATOM 790 C CA . LEU A 1 93 ? 1.520 11.219 4.821 1.00 88.69 93 LEU A CA 1
ATOM 791 C C . LEU A 1 93 ? 1.438 11.776 6.254 1.00 88.69 93 LEU A C 1
ATOM 793 O O . LEU A 1 93 ? 0.355 12.142 6.707 1.00 88.69 93 LEU A O 1
ATOM 797 N N . GLU A 1 94 ? 2.565 11.857 6.961 1.00 85.38 94 GLU A N 1
ATOM 798 C CA . GLU A 1 94 ? 2.632 12.341 8.344 1.00 85.38 94 GLU A CA 1
ATOM 799 C C . GLU A 1 94 ? 2.435 13.864 8.443 1.00 85.38 94 GLU A C 1
ATOM 801 O O . GLU A 1 94 ? 1.640 14.332 9.256 1.00 85.38 94 GLU A O 1
ATOM 806 N N . LEU A 1 95 ? 3.033 14.649 7.541 1.00 85.12 95 LEU A N 1
ATOM 807 C CA . LEU A 1 95 ? 2.751 16.087 7.428 1.00 85.12 95 LEU A CA 1
ATOM 808 C C . LEU A 1 95 ? 1.274 16.360 7.092 1.00 85.12 95 LEU A C 1
ATOM 810 O O . LEU A 1 95 ? 0.682 17.300 7.626 1.00 85.12 95 LEU A O 1
ATOM 814 N N . GLY A 1 96 ? 0.652 15.511 6.266 1.00 80.00 96 GLY A N 1
ATOM 815 C CA . GLY A 1 96 ? -0.775 15.587 5.954 1.00 80.00 96 GLY A CA 1
ATOM 816 C C . GLY A 1 96 ? -1.685 15.404 7.176 1.00 80.00 96 GLY A C 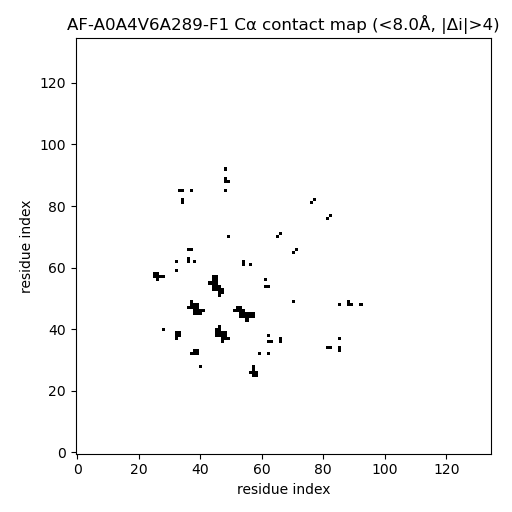1
ATOM 817 O O . GLY A 1 96 ? -2.696 16.100 7.290 1.00 80.00 96 GLY A O 1
ATOM 818 N N . THR A 1 97 ? -1.331 14.529 8.129 1.00 75.12 97 THR A N 1
ATOM 819 C CA . THR A 1 97 ? -2.122 14.380 9.367 1.00 75.12 97 THR A CA 1
ATOM 820 C C . THR A 1 97 ? -1.955 15.581 10.298 1.00 75.12 97 THR A C 1
ATOM 822 O O . THR A 1 97 ? -2.947 16.034 10.871 1.00 75.12 97 THR A O 1
ATOM 825 N N . LEU A 1 98 ? -0.751 16.158 10.393 1.00 68.69 98 L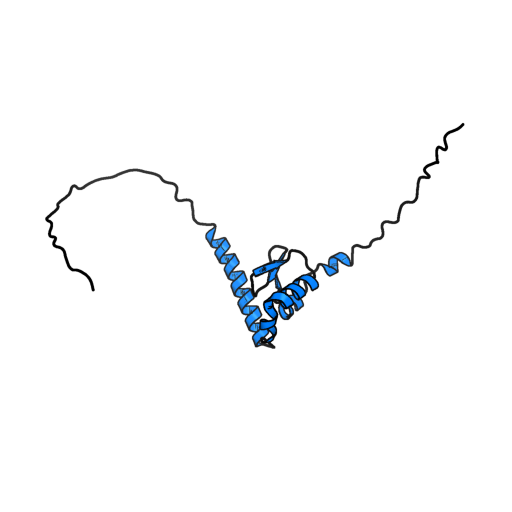EU A N 1
ATOM 826 C CA . LEU A 1 98 ? -0.505 17.374 11.178 1.00 68.69 98 LEU A CA 1
ATOM 827 C C . LEU A 1 98 ? -1.260 18.588 10.618 1.00 68.69 98 LEU A C 1
ATOM 829 O O . LEU A 1 98 ? -1.907 19.305 11.380 1.00 68.69 98 LEU A O 1
ATOM 833 N N . ALA A 1 99 ? -1.257 18.784 9.295 1.00 69.38 99 ALA A N 1
ATOM 834 C CA . ALA A 1 99 ? -2.040 19.838 8.646 1.00 69.38 99 ALA A CA 1
ATOM 835 C C . ALA A 1 99 ? -3.551 19.671 8.901 1.00 69.38 99 ALA A C 1
ATOM 837 O O . ALA A 1 99 ? -4.248 20.642 9.202 1.00 69.38 99 ALA A O 1
ATOM 838 N N . SER A 1 100 ? -4.052 18.430 8.862 1.00 64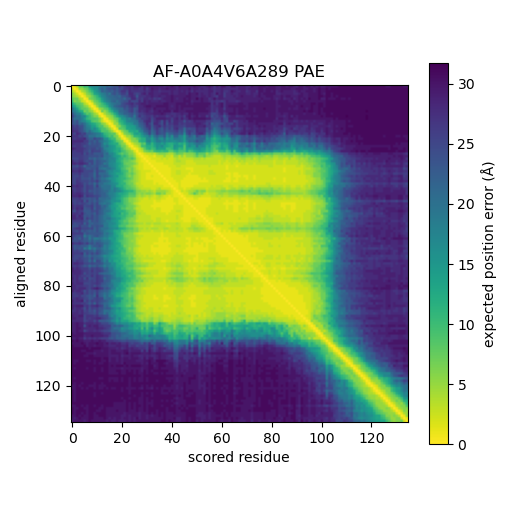.62 100 SER A N 1
ATOM 839 C CA . SER A 1 100 ? -5.456 18.134 9.164 1.00 64.62 100 SER A CA 1
ATOM 840 C C . SER A 1 100 ? -5.827 18.416 10.626 1.00 64.62 100 SER A C 1
ATOM 842 O O . SER A 1 100 ? -6.949 18.851 10.873 1.00 64.62 100 SER A O 1
ATOM 844 N N . LEU A 1 101 ? -4.914 18.209 11.584 1.00 60.53 101 LEU A N 1
ATOM 845 C CA . LEU A 1 101 ? -5.119 18.574 12.993 1.00 60.53 101 LEU A CA 1
ATOM 846 C C . LEU A 1 101 ? -5.045 20.090 13.218 1.00 60.53 101 LEU A C 1
ATOM 848 O O . LEU A 1 101 ? -5.848 20.630 13.975 1.00 60.53 101 LEU A O 1
ATOM 852 N N . ALA A 1 102 ? -4.128 20.796 12.551 1.00 62.50 102 ALA A N 1
ATOM 853 C CA . ALA A 1 102 ? -4.016 22.251 12.654 1.00 62.50 102 ALA A CA 1
ATOM 854 C C . ALA A 1 102 ? -5.331 22.948 12.257 1.00 62.50 102 ALA A C 1
ATOM 856 O O . ALA A 1 102 ? -5.800 23.836 12.970 1.00 62.50 102 ALA A O 1
ATOM 857 N N . ASN A 1 103 ? -5.982 22.464 11.194 1.00 58.12 103 ASN A N 1
ATOM 858 C CA . ASN A 1 103 ? -7.227 23.011 10.647 1.00 58.12 103 ASN A CA 1
ATOM 859 C C . ASN A 1 103 ? -8.480 22.806 11.537 1.00 58.12 103 ASN A C 1
ATOM 861 O O . ASN A 1 103 ? -9.579 23.190 11.140 1.00 58.12 103 ASN A O 1
ATOM 865 N N . MET A 1 104 ? -8.335 22.219 12.731 1.00 55.00 104 MET A N 1
ATOM 866 C CA . MET A 1 104 ? -9.401 22.089 13.739 1.00 55.00 104 MET A CA 1
ATOM 867 C C . MET A 1 104 ? -9.533 23.328 14.651 1.00 55.00 104 MET A C 1
ATOM 869 O O . MET A 1 104 ? -10.462 23.392 15.451 1.00 55.00 104 MET A O 1
ATOM 873 N N . HIS A 1 105 ? -8.611 24.297 14.560 1.00 49.59 105 HIS A N 1
ATOM 874 C CA . HIS A 1 105 ? -8.454 25.384 15.543 1.00 49.59 105 HIS A CA 1
ATOM 875 C C . HIS A 1 105 ? -8.893 26.777 15.055 1.00 49.59 105 HIS A C 1
ATOM 877 O O . HIS A 1 105 ? -8.518 27.780 15.661 1.00 49.59 105 HIS A O 1
ATOM 883 N N . SER A 1 106 ? -9.697 26.872 13.992 1.00 47.69 106 SER A N 1
ATOM 884 C CA . SER A 1 106 ? -10.377 28.135 13.673 1.00 47.69 106 SER A CA 1
ATOM 885 C C . SER A 1 106 ? -11.532 28.358 14.656 1.00 47.69 106 SER A C 1
ATOM 887 O O . SER A 1 106 ? -12.430 27.513 14.712 1.00 47.69 106 SER A O 1
ATOM 889 N N . PRO A 1 107 ? -11.568 29.470 15.414 1.00 57.47 107 PRO A N 1
ATOM 890 C CA . PRO A 1 107 ? -12.742 29.803 16.206 1.00 57.47 107 PRO A CA 1
ATOM 891 C C . PRO A 1 107 ? -13.933 30.060 15.277 1.00 57.47 107 PRO A C 1
ATOM 893 O O . PRO A 1 107 ? -13.791 30.671 14.217 1.00 57.47 107 PRO A O 1
ATOM 896 N N . VAL A 1 108 ? -15.126 29.632 15.692 1.00 49.19 108 VAL A N 1
ATOM 897 C CA . VAL A 1 108 ? -16.369 30.110 15.079 1.00 49.19 108 VAL A CA 1
ATOM 898 C C . VAL A 1 108 ? -16.457 31.609 15.343 1.00 49.19 108 VAL A C 1
ATOM 900 O O . VAL A 1 108 ? -16.670 32.025 16.483 1.00 49.19 108 VAL A O 1
ATOM 903 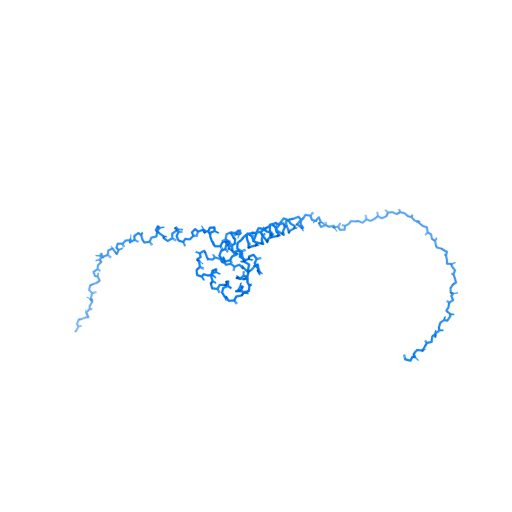N N . THR A 1 109 ? -16.298 32.418 14.296 1.00 53.25 109 THR A N 1
ATOM 904 C CA . THR A 1 109 ? -16.483 33.872 14.356 1.00 53.25 109 THR A CA 1
ATOM 905 C C . THR A 1 109 ? -17.974 34.188 14.476 1.00 53.25 109 THR A C 1
ATOM 907 O O . THR A 1 109 ? -18.636 34.563 13.509 1.00 53.25 109 THR A O 1
ATOM 910 N N . SER A 1 110 ? -18.526 33.963 15.670 1.00 52.66 110 SER A N 1
ATOM 911 C CA . SER A 1 110 ? -19.894 34.344 16.006 1.00 52.66 110 SER A CA 1
ATOM 912 C C . SER A 1 110 ? -20.061 35.854 15.863 1.00 52.66 110 SER A C 1
ATOM 914 O O . SER A 1 110 ? -19.187 36.626 16.249 1.00 52.66 110 SER A O 1
ATOM 916 N N . MET A 1 111 ? -21.207 36.263 15.328 1.00 65.94 111 MET A N 1
ATOM 917 C CA . MET A 1 111 ? -21.575 37.666 15.169 1.00 65.94 111 MET A CA 1
ATOM 918 C C . MET A 1 111 ? -21.758 38.350 16.533 1.00 65.94 111 MET A C 1
ATOM 920 O O . MET A 1 111 ? -22.353 37.772 17.444 1.00 65.94 111 MET A O 1
ATOM 924 N N . SER A 1 112 ? -21.324 39.606 16.630 1.00 56.38 112 SER A N 1
ATOM 925 C CA . SER A 1 112 ? -21.803 40.597 17.601 1.00 56.38 112 SER A CA 1
ATOM 926 C C . SER A 1 112 ? -21.689 41.998 16.989 1.00 56.38 112 SER A C 1
ATOM 928 O O . SER A 1 112 ? -20.890 42.209 16.078 1.00 56.38 112 SER A O 1
ATOM 930 N N . ASP A 1 113 ? -22.530 42.920 17.446 1.00 49.34 113 ASP A N 1
ATOM 931 C CA . ASP A 1 113 ? -23.007 44.076 16.673 1.00 49.34 113 ASP A CA 1
ATOM 932 C C . ASP A 1 113 ? -22.381 45.431 17.112 1.00 49.34 113 ASP A C 1
ATOM 934 O O .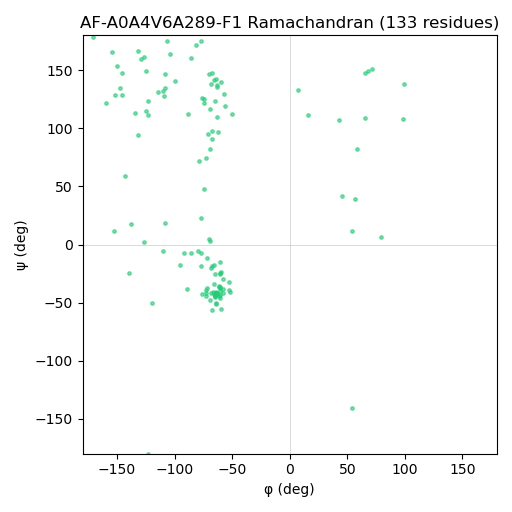 ASP A 1 113 ? -21.707 45.515 18.137 1.00 49.34 113 ASP A O 1
ATOM 938 N N . SER A 1 114 ? -22.713 46.488 16.356 1.00 54.16 114 SER A N 1
ATOM 939 C CA . SER A 1 114 ? -23.013 47.860 16.818 1.00 54.16 114 SER A CA 1
ATOM 940 C C . SER A 1 114 ? -21.952 48.977 16.778 1.00 54.16 114 SER A C 1
ATOM 942 O O . SER A 1 114 ? -21.166 49.136 17.704 1.00 54.16 114 SER A O 1
ATOM 944 N N . THR A 1 115 ? -22.172 49.912 15.827 1.00 52.16 115 THR A N 1
ATOM 945 C CA . THR A 1 115 ? -21.993 51.398 15.919 1.00 52.16 115 THR A CA 1
ATOM 946 C C . THR A 1 115 ? -20.561 51.958 16.113 1.00 52.16 115 THR A C 1
ATOM 948 O O . THR A 1 115 ? -19.751 51.353 16.794 1.00 52.16 115 THR A O 1
ATOM 951 N N . SER A 1 116 ? -20.129 53.131 15.615 1.00 48.34 116 SER A N 1
ATOM 952 C CA . SER A 1 116 ? -20.712 54.283 14.872 1.00 48.34 116 SER A CA 1
ATOM 953 C C . SER A 1 116 ? -19.539 55.210 14.416 1.00 48.34 116 SER A C 1
ATOM 955 O O . SER A 1 116 ? -18.406 54.908 14.781 1.00 48.34 116 SER A O 1
ATOM 957 N N . VAL A 1 117 ? -19.626 56.341 13.688 1.00 51.84 117 VAL A N 1
ATOM 958 C CA . VAL A 1 117 ? -20.671 57.199 13.054 1.00 51.84 117 VAL A CA 1
ATOM 959 C C . VAL A 1 117 ? -20.017 57.951 11.857 1.00 51.84 117 VAL A C 1
ATOM 961 O O . VAL A 1 117 ? -18.797 58.083 11.852 1.00 51.84 117 VAL A O 1
ATOM 964 N N . SER A 1 118 ? -20.827 58.551 10.960 1.00 50.78 118 SER A N 1
ATOM 965 C CA . SER A 1 118 ? -20.456 59.601 9.965 1.00 50.78 118 SER A CA 1
ATOM 966 C C . SER A 1 118 ? -19.519 59.183 8.802 1.00 50.78 118 SER A C 1
ATOM 968 O O . SER A 1 118 ? -18.734 58.255 8.939 1.00 50.78 118 SER A O 1
ATOM 970 N N . ASP A 1 119 ? -19.569 59.760 7.589 1.00 53.38 119 ASP A N 1
ATOM 971 C CA . ASP A 1 119 ? -20.219 60.992 7.078 1.00 53.38 119 ASP A CA 1
ATOM 972 C C . ASP A 1 119 ? -21.040 60.779 5.765 1.00 53.38 119 ASP A C 1
ATOM 974 O O . ASP A 1 119 ? -20.910 59.735 5.119 1.00 53.38 119 ASP A O 1
ATOM 978 N N . PRO A 1 120 ? -21.902 61.742 5.352 1.00 65.38 120 PRO A N 1
ATOM 979 C CA . PRO A 1 120 ? -22.739 61.680 4.135 1.00 65.38 120 PRO A CA 1
ATOM 980 C C . PRO A 1 120 ? -22.007 62.064 2.811 1.00 65.38 120 PRO A C 1
ATOM 982 O O . PRO A 1 120 ? -20.854 62.491 2.848 1.00 65.38 120 PRO A O 1
ATOM 985 N N . PRO A 1 121 ? -22.631 61.885 1.617 1.00 63.34 121 PRO A N 1
ATOM 986 C CA . PRO A 1 121 ? -21.895 61.628 0.366 1.00 63.34 121 PRO A CA 1
ATOM 987 C C . PRO A 1 121 ? -21.758 62.805 -0.623 1.00 63.34 121 PRO A C 1
ATOM 989 O O . PRO A 1 121 ? -22.571 63.728 -0.636 1.00 63.34 121 PRO A O 1
ATOM 992 N N . THR A 1 122 ? -20.825 62.655 -1.577 1.00 59.66 122 THR A N 1
ATOM 993 C CA . THR A 1 122 ? -20.681 63.522 -2.767 1.00 59.66 122 THR A CA 1
ATOM 994 C C . THR A 1 122 ? -20.481 62.689 -4.051 1.00 59.66 122 THR A C 1
ATOM 996 O O . THR A 1 122 ? -19.436 62.054 -4.192 1.00 59.66 122 THR A O 1
ATOM 999 N N . PRO A 1 123 ? -21.429 62.680 -5.011 1.00 65.12 123 PRO A N 1
ATOM 1000 C CA . PRO A 1 123 ? -21.224 62.133 -6.359 1.00 65.12 123 PRO A CA 1
ATOM 1001 C C . PRO A 1 123 ? -20.595 63.177 -7.304 1.00 65.12 123 PRO A C 1
ATOM 1003 O O . PRO A 1 123 ? -20.735 64.379 -7.067 1.00 65.12 123 PRO A O 1
ATOM 1006 N N . PRO A 1 124 ? -19.976 62.750 -8.423 1.00 58.81 124 PRO A N 1
ATOM 1007 C CA . PRO A 1 124 ? -20.481 63.268 -9.704 1.00 58.81 124 PRO A CA 1
ATOM 1008 C C . PRO A 1 124 ? -20.433 62.301 -10.912 1.00 58.81 124 PRO A C 1
ATOM 1010 O O . PRO A 1 124 ? -19.510 61.516 -11.083 1.00 58.81 124 PRO A O 1
ATOM 1013 N N . LEU A 1 125 ? -21.434 62.477 -11.784 1.00 47.31 125 LEU A N 1
ATOM 1014 C CA . LEU A 1 125 ? -21.488 62.246 -13.242 1.00 47.31 125 LEU A CA 1
ATOM 1015 C C . LEU A 1 125 ? -20.878 60.979 -13.893 1.00 47.31 125 LEU A C 1
ATOM 1017 O O . LEU A 1 125 ? -19.693 60.880 -14.190 1.00 47.31 125 LEU A O 1
ATOM 1021 N N . SER A 1 126 ? -21.800 60.113 -14.316 1.00 48.34 126 SER A N 1
ATOM 1022 C CA . SER A 1 126 ? -21.987 59.603 -15.688 1.00 48.34 126 SER A CA 1
ATOM 1023 C C . SER A 1 126 ? -20.954 59.945 -16.780 1.00 48.34 126 SER A C 1
ATOM 1025 O O . SER A 1 126 ? -20.753 61.116 -17.094 1.00 48.34 126 SER A O 1
ATOM 1027 N N . THR A 1 127 ? -20.527 58.924 -17.540 1.00 48.31 127 THR A N 1
ATOM 1028 C CA . THR A 1 127 ? -20.571 58.905 -19.025 1.00 48.31 127 THR A CA 1
ATOM 1029 C C . THR A 1 127 ? -20.497 57.460 -19.549 1.00 48.31 127 THR A C 1
ATOM 1031 O O . THR A 1 127 ? -19.526 56.755 -19.301 1.00 48.31 127 THR A O 1
ATOM 1034 N N . THR A 1 128 ? -21.507 57.039 -20.315 1.00 50.47 128 THR A N 1
ATOM 1035 C CA . THR A 1 128 ? -21.436 55.963 -21.329 1.00 50.47 128 THR A CA 1
ATOM 1036 C C . THR A 1 128 ? -21.506 56.639 -22.711 1.00 50.47 128 THR A C 1
ATOM 1038 O O . THR A 1 128 ? -22.086 57.726 -22.797 1.00 50.47 128 THR A O 1
ATOM 1041 N N . PRO A 1 129 ? -20.845 56.117 -23.767 1.00 55.31 129 PRO A N 1
ATOM 1042 C CA . PRO A 1 129 ? -21.306 54.949 -24.556 1.00 55.31 129 PRO A CA 1
ATOM 1043 C C . PRO A 1 129 ? -20.224 53.838 -24.652 1.00 55.31 129 PRO A C 1
ATOM 1045 O O . PRO A 1 129 ? -19.076 54.107 -24.320 1.00 55.31 129 PRO A O 1
ATOM 1048 N N . SER A 1 130 ? -20.449 52.553 -24.974 1.00 52.41 130 SER A N 1
ATOM 1049 C CA . SER A 1 130 ? -21.333 51.800 -25.908 1.00 52.41 130 SER A CA 1
ATOM 1050 C C . SER A 1 130 ? -20.632 51.371 -27.213 1.00 52.41 130 SER A C 1
ATOM 1052 O O . SER A 1 130 ? -19.963 52.183 -27.843 1.00 52.41 130 SER A O 1
ATOM 1054 N N . SER A 1 131 ? -20.904 50.125 -27.644 1.00 48.69 131 SER A N 1
ATOM 1055 C CA . SER A 1 131 ? -20.434 49.464 -28.890 1.00 48.69 131 SER A CA 1
ATOM 1056 C C . SER A 1 131 ? -18.929 49.087 -28.895 1.00 48.69 131 SER A C 1
ATOM 1058 O O . SER A 1 131 ? -18.146 49.677 -28.162 1.00 48.69 131 SER A O 1
ATOM 1060 N N . THR A 1 132 ? -18.451 48.050 -29.601 1.00 56.81 132 THR A N 1
ATOM 1061 C CA . THR A 1 132 ? -18.935 47.444 -30.860 1.00 56.81 132 THR A CA 1
ATOM 1062 C C . THR A 1 132 ? -18.674 45.922 -30.930 1.00 56.81 132 THR A C 1
ATOM 1064 O O . THR A 1 132 ? -17.586 45.467 -30.596 1.00 56.81 132 THR A O 1
ATOM 1067 N N . THR A 1 133 ? -19.697 45.169 -31.360 1.00 54.38 133 THR A N 1
ATOM 1068 C CA . THR A 1 133 ? -19.711 44.097 -32.394 1.00 54.38 133 THR A CA 1
ATOM 1069 C C . THR A 1 133 ? -18.339 43.523 -32.812 1.00 54.38 133 THR A C 1
ATOM 1071 O O . THR A 1 133 ? -17.510 44.255 -33.334 1.00 54.38 133 THR A O 1
ATOM 1074 N N . SER A 1 134 ? -17.997 42.269 -32.493 1.00 53.88 134 SER A N 1
ATOM 1075 C CA . SER A 1 134 ? -18.332 41.018 -33.221 1.00 53.88 134 SER A CA 1
ATOM 1076 C C . SER A 1 134 ? -17.725 40.871 -34.626 1.00 53.88 134 SER A C 1
ATOM 1078 O O . SER A 1 134 ? -18.239 41.457 -35.574 1.00 53.88 134 SER A O 1
ATOM 1080 N N . GLU A 1 135 ? -16.752 39.961 -34.734 1.00 52.31 135 GLU A N 1
ATOM 1081 C CA . GLU A 1 135 ? -16.594 38.942 -35.792 1.00 52.31 135 GLU A CA 1
ATOM 1082 C C . GLU A 1 135 ? -16.225 37.609 -35.107 1.00 52.31 135 GLU A C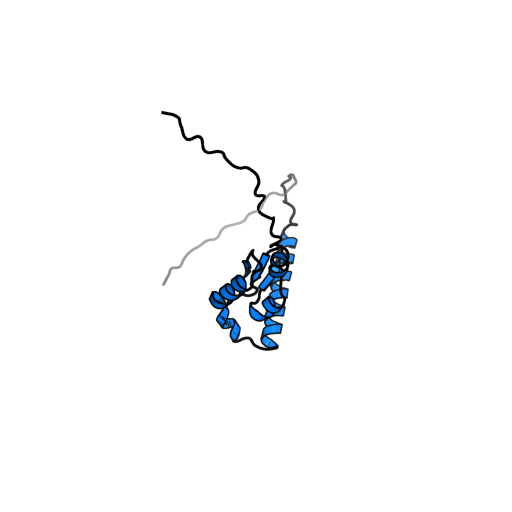 1
ATOM 1084 O O . GLU A 1 135 ? -15.637 37.679 -33.999 1.00 52.31 135 GLU A O 1
#

Nearest PDB structures (foldseek):
  6ff7-assembly1_7  TM=4.536E-01  e=4.181E+00  Homo sapiens
  8cah-assembly1_N  TM=6.856E-01  e=9.114E+00  Saccharomyces cerevisiae W303
  8ylr-assembly1_SN  TM=2.995E-01  e=9.725E+00  Saccharomyces cerevisiae S288C

Sequence (135 aa):
MIDKVWPKKLTEEKPIQRKRRLAEENRRFNERWIDKYCFVPSQGRFVCLLCHSQISVPKEYNMRRHYEAKHTSFDGYQGENRSLTIQSLRIVLELGTLASLANMHSPVTSMSDSTSVSDPPTPPLSTTPSSTTSE

Secondary structure (DSSP, 8-state):
--------------------SHHHHTTS--THHHHHH-EEEETTEEEETTT--EESS--HHHHHHHHHTT-GGGGG--HHHHHHHHHHHHHHHHHHHHHHHHTT-------------------------------